Protein AF-A0A9N8HJZ3-F1 (afdb_monomer_lite)

Secondary structure (DSSP, 8-state):
--HHHHHHHHHHHTTS-HHHHHHHHHHHHHHHHHHHHHHHHHTSGGGSHHHHHHHHHHHHSHHHHHHHHHHHHHHHHHHHHHHHTS---HHHHHHHHHHHH---HHHHS-HHHHHHHHHHHHHHHTHHHHHHHHHHHHHHHHHHHS----

Foldseek 3Di:
DDPVVVVVVVVVLVPDDPVVNVVVVVVVLVVVLVVLVVVCVVVVVCVDLNSLLVSLCSVPPPLLVVLLVVLLVVQLVVLVCCVPPVVPDLLVVVVVVCVVVVPVCSVVDDSVVSSSVSSNVVSVVCCVVSSSVSSVVVVVVCCVVPNPPD

Organism: NCBI:txid568900

Sequence (150 aa):
MTKEEEEAEKNRVSKLSDFKKEQELRKLNREILRLNMLRGINTGELYTIRGRYKLLLQEYGVPMMVWYGAVWLTTGSALFVLAEVGGMDTMAVLAYADQYTGFDMVSRVDPTLGKLGIILILNELLEPVRLP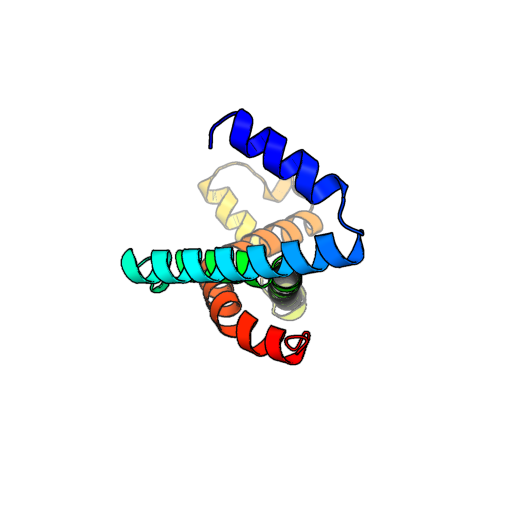FVVLTVKPVMDRLFPPKV

Structure (mmCIF, N/CA/C/O backbone):
data_AF-A0A9N8HJZ3-F1
#
_entry.id   AF-A0A9N8HJZ3-F1
#
loop_
_atom_site.group_PDB
_atom_site.id
_atom_site.type_symbol
_atom_site.label_atom_id
_atom_site.label_alt_id
_atom_site.label_comp_id
_atom_site.label_asym_id
_atom_site.label_entity_id
_atom_site.label_seq_id
_atom_site.pdbx_PDB_ins_code
_atom_site.Cartn_x
_atom_site.Cartn_y
_atom_site.Cartn_z
_atom_site.occupancy
_atom_site.B_iso_or_equiv
_atom_site.auth_seq_id
_atom_site.auth_comp_id
_atom_site.auth_asym_id
_atom_site.auth_atom_id
_atom_site.pdbx_PDB_model_num
ATOM 1 N N . MET A 1 1 ? -12.786 17.239 24.508 1.00 75.19 1 MET A N 1
ATOM 2 C CA . MET A 1 1 ? -12.221 16.40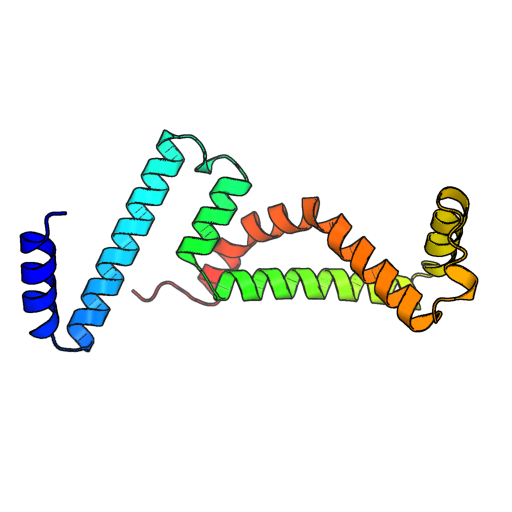1 25.573 1.00 75.19 1 MET A CA 1
ATOM 3 C C . MET A 1 1 ? -11.574 17.322 26.579 1.00 75.19 1 MET A C 1
ATOM 5 O O . MET A 1 1 ? -10.622 18.018 26.230 1.00 75.19 1 MET A O 1
ATOM 9 N N . THR A 1 2 ? -12.164 17.428 27.760 1.00 94.88 2 THR A N 1
ATOM 10 C CA . THR A 1 2 ? -11.595 18.198 28.870 1.00 94.88 2 THR A CA 1
ATOM 11 C C . THR A 1 2 ? -10.519 17.364 29.578 1.00 94.88 2 THR A C 1
ATOM 13 O O . THR A 1 2 ? -10.458 16.146 29.413 1.00 94.88 2 THR A O 1
ATOM 16 N N . LYS A 1 3 ? -9.648 18.006 30.368 1.00 92.94 3 LYS A N 1
ATOM 17 C CA . LYS A 1 3 ? -8.631 17.283 31.158 1.00 92.94 3 LYS A CA 1
ATOM 18 C C . LYS A 1 3 ? -9.265 16.322 32.168 1.00 92.94 3 LYS A C 1
ATOM 20 O O . LYS A 1 3 ? -8.753 15.232 32.384 1.00 92.94 3 LYS A O 1
ATOM 25 N N . GLU A 1 4 ? -10.403 16.714 32.732 1.00 93.94 4 GLU A N 1
ATOM 26 C CA . GLU A 1 4 ? -11.169 15.905 33.682 1.00 93.94 4 GLU A CA 1
ATOM 27 C C . GLU A 1 4 ? -11.730 14.633 33.027 1.00 93.94 4 GLU A C 1
ATOM 29 O O . GLU A 1 4 ? -11.637 13.552 33.604 1.00 93.94 4 GLU A O 1
ATOM 34 N N . GLU A 1 5 ? -12.246 14.735 31.796 1.00 91.94 5 GLU A N 1
ATOM 35 C CA . GLU A 1 5 ? -12.710 13.577 31.016 1.00 91.94 5 GLU A CA 1
ATOM 36 C C . GLU A 1 5 ? -11.565 12.600 30.709 1.00 91.94 5 GLU A C 1
ATOM 38 O O . GLU A 1 5 ? -11.733 11.385 30.820 1.00 91.94 5 GLU A O 1
ATOM 43 N N . GLU A 1 6 ? -10.386 13.121 30.357 1.00 92.88 6 GLU A N 1
ATOM 44 C CA . GLU A 1 6 ? -9.205 12.304 30.072 1.00 92.88 6 GLU A CA 1
ATOM 45 C C . GLU A 1 6 ? -8.712 11.550 31.320 1.00 92.88 6 GLU A C 1
ATOM 47 O O . GLU A 1 6 ? -8.410 10.355 31.253 1.00 92.88 6 GLU A O 1
ATOM 52 N N . GLU A 1 7 ? -8.641 12.221 32.473 1.00 95.06 7 GLU A N 1
ATOM 53 C CA . GLU A 1 7 ? -8.234 11.600 33.740 1.00 95.06 7 GLU A CA 1
ATOM 54 C C . GLU A 1 7 ? -9.252 10.567 34.235 1.00 95.06 7 GLU A C 1
ATOM 56 O O . GLU A 1 7 ? -8.866 9.485 34.693 1.00 95.06 7 GLU A O 1
ATOM 61 N N . ALA A 1 8 ? -10.549 10.853 34.097 1.00 94.44 8 ALA A N 1
ATOM 62 C CA . ALA A 1 8 ? -11.608 9.904 34.422 1.00 94.44 8 ALA A CA 1
ATOM 63 C C . ALA A 1 8 ? -11.494 8.621 33.581 1.00 94.44 8 ALA A C 1
ATOM 65 O O . ALA A 1 8 ? -11.587 7.515 34.125 1.00 94.44 8 ALA A O 1
ATOM 66 N N . GLU A 1 9 ? -11.215 8.751 32.281 1.00 92.25 9 GLU A N 1
ATOM 67 C CA . GLU A 1 9 ? -11.062 7.602 31.388 1.00 92.25 9 GLU A CA 1
ATOM 68 C C . GLU A 1 9 ? -9.788 6.801 31.687 1.00 92.25 9 GLU A C 1
ATOM 70 O O . GLU A 1 9 ? -9.842 5.571 31.786 1.00 92.25 9 GLU A O 1
ATOM 75 N N . LYS A 1 10 ? -8.655 7.468 31.950 1.00 93.81 10 LYS A N 1
ATOM 76 C CA . LYS A 1 10 ? -7.421 6.795 32.402 1.00 93.81 10 LYS A CA 1
ATOM 77 C C . LYS A 1 10 ? -7.660 5.969 33.668 1.00 93.81 10 LYS A C 1
ATOM 79 O O . LYS A 1 10 ? -7.229 4.817 33.746 1.00 93.81 10 LYS A O 1
ATOM 84 N N . ASN A 1 11 ? -8.394 6.530 34.630 1.00 95.19 11 ASN A N 1
ATOM 85 C CA . ASN A 1 11 ? -8.745 5.863 35.885 1.00 95.19 11 ASN A CA 1
ATOM 86 C C . ASN A 1 11 ? -9.742 4.707 35.710 1.00 95.19 11 ASN A C 1
ATOM 88 O O . ASN A 1 11 ? -9.766 3.785 36.527 1.00 95.19 11 ASN A O 1
ATOM 92 N N . ARG A 1 12 ? -10.587 4.739 34.676 1.00 95.50 12 ARG A N 1
ATOM 93 C CA . ARG A 1 12 ? -11.480 3.628 34.323 1.00 95.50 12 ARG A CA 1
ATOM 94 C C . ARG A 1 12 ? -10.695 2.492 33.675 1.00 95.50 12 ARG A C 1
ATOM 96 O O . ARG A 1 12 ? -10.800 1.347 34.113 1.00 95.50 12 ARG A O 1
ATOM 103 N N . VAL A 1 13 ? -9.886 2.815 32.666 1.00 92.50 13 VAL A N 1
ATOM 104 C CA . VAL A 1 13 ? -9.101 1.842 31.894 1.00 92.50 13 VAL A CA 1
ATOM 105 C C . VAL A 1 13 ? -8.065 1.141 32.772 1.00 92.50 13 VAL A C 1
ATOM 107 O O . VAL A 1 13 ? -7.841 -0.059 32.605 1.00 92.50 13 VAL A O 1
ATOM 110 N N . SER A 1 14 ? -7.477 1.834 33.753 1.00 93.69 14 SER A N 1
ATOM 111 C CA . SER A 1 14 ? -6.523 1.229 34.694 1.00 93.69 14 SER A CA 1
ATOM 112 C C . SER A 1 14 ? -7.128 0.101 35.541 1.00 93.69 14 SER A C 1
ATOM 114 O O . SER A 1 14 ? -6.400 -0.795 35.961 1.00 93.69 14 SER A O 1
ATOM 116 N N . LYS A 1 15 ? -8.455 0.093 35.734 1.00 94.44 15 LYS A N 1
ATOM 117 C CA . LYS A 1 15 ? -9.190 -0.939 36.490 1.00 94.44 15 LYS A CA 1
ATOM 11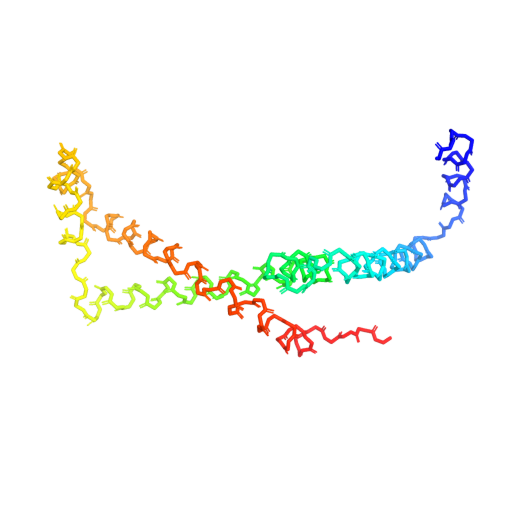8 C C . LYS A 1 15 ? -9.560 -2.166 35.652 1.00 94.44 15 LYS A C 1
ATOM 120 O O . LYS A 1 15 ? -10.080 -3.143 36.191 1.00 94.44 15 LYS A O 1
ATOM 125 N N . LEU A 1 16 ? -9.349 -2.125 34.338 1.00 93.81 16 LEU A N 1
ATOM 126 C CA . LEU A 1 16 ? -9.670 -3.235 33.446 1.00 93.81 16 LEU A CA 1
ATOM 127 C C . LEU A 1 16 ? -8.526 -4.249 33.390 1.00 93.81 16 LEU A C 1
ATOM 129 O O . LEU A 1 16 ? -7.351 -3.885 33.389 1.00 93.81 16 LEU A O 1
ATOM 133 N N . SER A 1 17 ? -8.881 -5.528 33.255 1.00 95.56 17 SER A N 1
ATOM 134 C CA . SER A 1 17 ? -7.918 -6.556 32.862 1.00 95.56 17 SER A CA 1
ATOM 135 C C . SER A 1 17 ? -7.472 -6.347 31.416 1.00 95.56 17 SER A C 1
ATOM 137 O O . SER A 1 17 ? -8.217 -5.795 30.603 1.00 95.56 17 SER A O 1
ATOM 139 N N . ASP A 1 18 ? -6.287 -6.841 31.069 1.00 94.62 18 ASP A N 1
ATOM 140 C CA . ASP A 1 18 ? -5.725 -6.658 29.725 1.00 94.62 18 ASP A CA 1
ATOM 141 C C . ASP A 1 18 ? -6.615 -7.259 28.632 1.00 94.62 18 ASP A C 1
ATOM 143 O O . ASP A 1 18 ? -6.832 -6.634 27.598 1.00 94.62 18 ASP A O 1
ATOM 147 N N . PHE A 1 19 ? -7.257 -8.396 28.914 1.00 92.81 19 PHE A N 1
ATOM 148 C CA . PHE A 1 19 ? -8.259 -8.981 28.022 1.00 92.81 19 PHE A CA 1
ATOM 149 C C . PHE A 1 19 ? -9.448 -8.038 27.759 1.00 92.81 19 PHE A C 1
ATOM 151 O O . PHE A 1 19 ? -9.883 -7.878 26.618 1.00 92.81 19 PHE A O 1
ATOM 158 N N . LYS A 1 20 ? -9.980 -7.383 28.803 1.00 93.50 20 LYS A N 1
ATOM 159 C CA . LYS A 1 20 ? -11.097 -6.434 28.653 1.00 93.50 20 LYS A CA 1
ATOM 160 C C . LYS A 1 20 ? -10.663 -5.173 27.913 1.00 93.50 20 LYS A C 1
ATOM 162 O O . LYS A 1 20 ? -11.412 -4.710 27.056 1.00 93.50 20 LYS A O 1
ATOM 167 N N . LYS A 1 21 ? -9.460 -4.659 28.193 1.00 93.31 21 LYS A N 1
ATOM 168 C CA . LYS A 1 21 ? -8.874 -3.537 27.443 1.00 93.31 21 LYS A CA 1
ATOM 169 C C . LYS A 1 21 ? -8.786 -3.872 25.959 1.00 93.31 21 LYS A C 1
ATOM 171 O O . LYS A 1 21 ? -9.224 -3.085 25.128 1.00 93.31 21 LYS A O 1
ATOM 176 N N . GLU A 1 22 ? -8.291 -5.059 25.618 1.00 91.25 22 GLU A N 1
ATOM 177 C CA . GLU A 1 22 ? -8.189 -5.492 24.225 1.00 91.25 22 GLU A CA 1
ATOM 178 C C . GLU A 1 22 ? -9.568 -5.610 23.557 1.00 91.25 22 GLU A C 1
ATOM 180 O O . GLU A 1 22 ? -9.760 -5.162 22.425 1.00 91.25 22 GLU A O 1
ATOM 185 N N . GLN A 1 23 ? -10.560 -6.158 24.262 1.00 91.50 23 GLN A N 1
ATOM 186 C CA . GLN A 1 23 ? -11.926 -6.248 23.751 1.00 91.50 23 GLN A CA 1
ATOM 187 C C . GLN A 1 23 ? -12.555 -4.863 23.518 1.00 91.50 23 GLN A C 1
ATOM 189 O O . GLN A 1 23 ? -13.219 -4.660 22.498 1.00 91.50 23 GLN A O 1
ATOM 194 N N . GLU A 1 24 ? -12.348 -3.911 24.431 1.00 92.75 24 GLU A N 1
ATOM 195 C CA . GLU A 1 24 ? -12.800 -2.523 24.271 1.00 92.75 24 GLU A CA 1
ATOM 196 C C . GLU A 1 24 ? -12.100 -1.832 23.098 1.00 92.75 24 GLU A C 1
ATOM 198 O O . GLU A 1 24 ? -12.778 -1.254 22.248 1.00 92.75 24 GLU A O 1
ATOM 203 N N . LEU A 1 25 ? -10.777 -1.974 22.974 1.00 90.94 25 LEU A N 1
ATOM 204 C CA . LEU A 1 25 ? -10.015 -1.438 21.842 1.00 90.94 25 LEU A CA 1
ATOM 205 C C . LEU A 1 25 ? -10.534 -1.976 20.505 1.00 90.94 25 LEU A C 1
ATOM 207 O O . LEU A 1 25 ? -10.713 -1.214 19.556 1.00 90.94 25 LEU A O 1
ATOM 211 N N . ARG A 1 26 ? -10.853 -3.274 20.422 1.00 88.00 26 ARG A N 1
ATOM 212 C CA . ARG A 1 26 ? -11.452 -3.866 19.213 1.00 88.00 26 ARG A CA 1
ATOM 213 C C . ARG A 1 26 ? -12.815 -3.253 18.883 1.00 88.00 26 ARG A C 1
ATOM 215 O O . ARG A 1 26 ? -13.103 -3.037 17.707 1.00 88.00 26 ARG A O 1
ATOM 222 N N . LYS A 1 27 ? -13.652 -2.970 19.887 1.00 90.62 27 LYS A N 1
ATOM 223 C CA . LYS A 1 27 ? -14.954 -2.310 19.681 1.00 90.62 27 LYS A CA 1
ATOM 224 C C . LYS A 1 27 ? -14.777 -0.875 19.185 1.00 90.62 27 LYS A C 1
ATOM 226 O O . LYS A 1 27 ? -15.367 -0.527 18.166 1.00 90.62 27 LYS A O 1
ATOM 231 N N . LEU A 1 28 ? -13.916 -0.098 19.842 1.00 93.06 28 LEU A N 1
ATOM 232 C CA . LEU A 1 28 ? -13.609 1.279 19.449 1.00 93.06 28 LEU A CA 1
ATOM 233 C C . LEU A 1 28 ? -13.051 1.343 18.023 1.00 93.06 28 LEU A C 1
ATOM 235 O O . LEU A 1 28 ? -13.520 2.140 17.216 1.00 93.06 28 LEU A O 1
ATOM 239 N N . ASN A 1 29 ? -12.127 0.449 17.664 1.00 88.12 29 ASN A N 1
ATOM 240 C CA . ASN A 1 29 ? -11.571 0.389 16.311 1.00 88.12 29 ASN A CA 1
ATOM 241 C C . ASN A 1 29 ? -12.641 0.081 15.249 1.00 88.12 29 ASN A C 1
ATOM 243 O O . ASN A 1 29 ? -12.647 0.706 14.188 1.00 88.12 29 ASN A O 1
ATOM 247 N N . ARG A 1 30 ? -13.583 -0.834 15.533 1.00 87.25 30 ARG A N 1
ATOM 248 C CA . ARG A 1 30 ? -14.720 -1.115 14.634 1.00 87.25 30 ARG A CA 1
ATOM 249 C C . ARG A 1 30 ? -15.624 0.106 14.463 1.00 87.25 30 ARG A C 1
ATOM 251 O O . ARG A 1 30 ? -16.090 0.375 13.356 1.00 87.25 30 ARG A O 1
ATOM 258 N N . GLU A 1 31 ? -15.868 0.849 15.536 1.00 92.44 31 GLU A N 1
ATOM 259 C CA . GLU A 1 31 ? -16.696 2.053 15.498 1.00 92.44 31 GLU A CA 1
ATOM 260 C C . GLU A 1 31 ? -16.016 3.198 14.738 1.00 92.44 31 GLU A C 1
ATOM 262 O O . GLU A 1 31 ? -16.640 3.809 13.869 1.00 92.44 31 GLU A O 1
ATOM 267 N N . ILE A 1 32 ? -14.716 3.413 14.955 1.00 91.50 32 ILE A N 1
ATOM 268 C CA . ILE A 1 32 ? -13.903 4.367 14.186 1.00 91.50 32 ILE A CA 1
ATOM 269 C C . ILE A 1 32 ? -13.936 4.024 12.693 1.00 91.50 32 ILE A C 1
ATOM 271 O O . ILE A 1 32 ? -14.149 4.911 11.864 1.00 91.50 32 ILE A O 1
ATOM 275 N N . LEU A 1 33 ? -13.770 2.746 12.336 1.00 88.25 33 LEU A N 1
ATOM 276 C CA . LEU A 1 33 ? -13.840 2.298 10.944 1.00 88.25 33 LEU A CA 1
ATOM 277 C C . LEU A 1 33 ? -15.217 2.592 10.331 1.00 88.25 33 LEU A C 1
ATOM 279 O O . LEU A 1 33 ? -15.302 3.148 9.234 1.00 88.25 33 LEU A O 1
ATOM 283 N N . ARG A 1 34 ? -16.299 2.289 11.059 1.00 90.38 34 ARG A N 1
ATOM 284 C CA . ARG A 1 34 ? -17.673 2.594 10.633 1.00 90.38 34 ARG A CA 1
ATOM 285 C C . ARG A 1 34 ? -17.878 4.093 10.412 1.00 90.38 34 ARG A C 1
ATOM 287 O O . ARG A 1 34 ? -18.428 4.482 9.384 1.00 90.38 34 ARG A O 1
ATOM 294 N N . LEU A 1 35 ? -17.429 4.936 11.341 1.00 93.31 35 LEU A N 1
ATOM 295 C CA . LEU A 1 35 ? -17.548 6.392 11.227 1.00 93.31 35 LEU A CA 1
ATOM 296 C C . LEU A 1 35 ? -16.726 6.943 10.054 1.00 93.31 35 LEU A C 1
ATOM 298 O O . LEU A 1 35 ? -17.220 7.790 9.311 1.00 93.31 35 LEU A O 1
ATOM 302 N N . ASN A 1 36 ? -15.512 6.432 9.830 1.00 88.81 36 ASN A N 1
ATOM 303 C CA . ASN A 1 36 ? -14.696 6.803 8.670 1.00 88.81 36 ASN A CA 1
ATOM 304 C C . ASN A 1 36 ? -15.365 6.413 7.347 1.00 88.81 36 ASN A C 1
ATOM 306 O O . ASN A 1 36 ? -15.324 7.194 6.396 1.00 88.81 36 ASN A O 1
ATOM 310 N N . MET A 1 37 ? -16.017 5.250 7.294 1.00 88.88 37 MET A N 1
ATOM 311 C CA . MET A 1 37 ? -16.786 4.812 6.129 1.00 88.88 37 MET A CA 1
ATOM 312 C C . MET A 1 37 ? -17.974 5.739 5.861 1.00 88.88 37 MET A C 1
ATOM 314 O O . MET A 1 37 ? -18.128 6.220 4.742 1.00 88.88 37 MET A O 1
ATOM 318 N N . LEU A 1 38 ? -18.773 6.050 6.889 1.00 92.94 38 LEU A N 1
ATOM 319 C CA . LEU A 1 38 ? -19.903 6.979 6.774 1.00 92.94 38 LEU A CA 1
ATOM 320 C C . LEU A 1 38 ? -19.446 8.372 6.335 1.00 92.94 38 LEU A C 1
ATOM 322 O O . LEU A 1 38 ? -20.053 8.965 5.444 1.00 92.94 38 LEU A O 1
ATOM 326 N N . ARG A 1 39 ? -18.338 8.870 6.900 1.00 92.75 39 ARG A N 1
ATOM 327 C CA . ARG A 1 39 ? -17.720 10.124 6.458 1.00 92.75 39 ARG A CA 1
ATOM 328 C C . ARG A 1 39 ? -17.331 10.046 4.985 1.00 92.75 39 ARG A C 1
ATOM 330 O O . ARG A 1 39 ? -17.661 10.960 4.245 1.00 92.75 39 ARG A O 1
ATOM 337 N N . GLY A 1 40 ? -16.671 8.967 4.564 1.00 90.69 40 GLY A N 1
ATOM 338 C CA . GLY A 1 40 ? -16.242 8.769 3.178 1.00 90.69 40 GLY A CA 1
ATOM 339 C C . GLY A 1 40 ? -17.399 8.658 2.182 1.00 90.69 40 GLY A C 1
ATOM 340 O O . GLY A 1 40 ? -17.257 9.095 1.044 1.00 90.69 40 GLY A O 1
ATOM 341 N N . ILE A 1 41 ? -18.544 8.109 2.600 1.00 92.12 41 ILE A N 1
ATOM 342 C CA . ILE A 1 41 ? -19.785 8.121 1.811 1.00 92.12 41 ILE A CA 1
ATOM 343 C C . ILE A 1 41 ? -20.303 9.556 1.687 1.00 92.12 41 ILE A C 1
ATOM 345 O O . ILE A 1 41 ? -20.586 10.005 0.580 1.00 92.12 41 ILE A O 1
ATOM 349 N N . ASN A 1 42 ? -20.385 10.279 2.808 1.00 94.19 42 ASN A N 1
ATOM 350 C CA . ASN A 1 42 ? -20.942 11.630 2.854 1.00 94.19 42 ASN A CA 1
ATOM 351 C C . ASN A 1 42 ? -20.091 12.655 2.081 1.00 94.19 42 ASN A C 1
ATOM 353 O O . ASN A 1 42 ? -20.624 13.553 1.441 1.00 94.19 42 ASN A O 1
ATOM 357 N N . THR A 1 43 ? -18.764 12.513 2.100 1.00 93.44 43 THR A N 1
ATOM 358 C CA . THR A 1 43 ? -17.844 13.375 1.336 1.00 93.44 43 THR A CA 1
ATOM 359 C C . THR A 1 43 ? -17.627 12.905 -0.103 1.00 93.44 43 THR A C 1
ATOM 361 O O . THR A 1 43 ? -16.961 13.590 -0.875 1.00 93.44 43 THR A O 1
ATOM 364 N N . GLY A 1 44 ? -18.118 11.716 -0.461 1.00 90.81 44 GLY A N 1
ATOM 365 C CA . GLY A 1 44 ? -17.843 11.061 -1.737 1.00 90.81 44 GLY A CA 1
ATOM 366 C C . GLY A 1 44 ? -16.417 10.505 -1.889 1.00 90.81 44 GLY A C 1
ATOM 367 O O . GLY A 1 44 ? -16.115 9.885 -2.910 1.00 90.81 44 GLY A O 1
ATOM 368 N N . GLU A 1 45 ? -15.545 10.657 -0.882 1.00 89.94 45 GLU A N 1
ATOM 369 C CA . GLU A 1 45 ? -14.160 10.152 -0.884 1.00 89.94 45 GLU A CA 1
ATOM 370 C C . GLU A 1 45 ? -14.127 8.642 -1.189 1.00 89.94 45 GLU A C 1
ATOM 372 O O . GLU A 1 45 ? -13.267 8.183 -1.943 1.00 89.94 45 GLU A O 1
ATOM 377 N N . LEU A 1 46 ? -15.116 7.880 -0.702 1.00 88.06 46 LEU A N 1
ATOM 378 C CA . LEU A 1 46 ? -15.219 6.427 -0.894 1.00 88.06 46 LEU A CA 1
ATOM 379 C C . LEU A 1 46 ? -15.423 5.996 -2.360 1.00 88.06 46 LEU A C 1
ATOM 381 O O . LEU A 1 46 ? -15.167 4.842 -2.719 1.00 88.06 46 LEU A O 1
ATOM 385 N N . TYR A 1 47 ? -15.871 6.898 -3.229 1.00 87.31 47 TYR A N 1
ATOM 386 C CA . TYR A 1 47 ? -16.034 6.604 -4.655 1.00 87.31 47 TYR A CA 1
ATOM 387 C C . TYR A 1 47 ? -14.749 6.840 -5.455 1.00 87.31 47 TYR A C 1
ATOM 389 O O . TYR A 1 47 ? -14.671 6.454 -6.618 1.00 87.31 47 TYR A O 1
ATOM 397 N N . THR A 1 48 ? -13.713 7.399 -4.826 1.00 90.00 48 THR A N 1
ATOM 398 C CA . THR A 1 48 ? -12.388 7.569 -5.431 1.00 90.00 48 THR A CA 1
ATOM 399 C C . THR A 1 48 ? -11.477 6.386 -5.103 1.00 90.00 48 THR A C 1
ATOM 401 O O . THR A 1 48 ? -11.576 5.778 -4.036 1.00 90.00 48 THR A O 1
ATOM 404 N N . ILE A 1 49 ? -10.522 6.087 -5.987 1.00 85.88 49 ILE A N 1
ATOM 405 C CA . ILE A 1 49 ? -9.508 5.045 -5.743 1.00 85.88 49 ILE A CA 1
ATOM 406 C C . ILE A 1 49 ? -8.700 5.370 -4.482 1.00 85.88 49 ILE A C 1
ATOM 408 O O . ILE A 1 49 ? -8.466 4.495 -3.651 1.00 85.88 49 ILE A O 1
ATOM 412 N N . ARG A 1 50 ? -8.344 6.647 -4.295 1.00 86.94 50 ARG A N 1
ATOM 413 C CA . ARG A 1 50 ? -7.592 7.128 -3.131 1.00 86.94 50 ARG A CA 1
ATOM 414 C C . ARG A 1 50 ? -8.347 6.907 -1.820 1.00 86.94 50 ARG A C 1
ATOM 416 O O . ARG A 1 50 ? -7.757 6.444 -0.847 1.00 86.94 50 ARG A O 1
ATOM 423 N N . GLY A 1 51 ? -9.643 7.211 -1.791 1.00 88.00 51 GLY A N 1
ATOM 424 C CA . GLY A 1 51 ? -10.468 6.998 -0.605 1.00 88.00 51 GLY A CA 1
ATOM 425 C C . GLY A 1 51 ? -10.688 5.526 -0.290 1.00 88.00 51 GLY A C 1
ATOM 426 O O . GLY A 1 51 ? -10.576 5.131 0.870 1.00 88.00 51 GLY A O 1
ATOM 427 N N . ARG A 1 52 ? -10.912 4.694 -1.316 1.00 87.50 52 ARG A N 1
ATOM 428 C CA . ARG A 1 52 ? -10.994 3.234 -1.145 1.00 87.50 52 ARG A CA 1
ATOM 429 C C . ARG A 1 52 ? -9.694 2.658 -0.607 1.00 87.50 52 ARG A C 1
ATOM 431 O O . ARG A 1 52 ? -9.731 1.926 0.371 1.00 87.50 52 ARG A O 1
ATOM 438 N N . TYR A 1 53 ? -8.557 3.034 -1.191 1.00 88.50 53 TYR A N 1
ATOM 439 C CA . TYR A 1 53 ? -7.235 2.622 -0.718 1.00 88.50 53 TYR A CA 1
ATOM 440 C C . TYR A 1 53 ? -7.029 2.968 0.761 1.00 88.50 53 TYR A C 1
ATOM 442 O O . TYR A 1 53 ? -6.659 2.110 1.555 1.00 88.50 53 TYR A O 1
ATOM 450 N N . LYS A 1 54 ? -7.332 4.212 1.149 1.00 88.94 54 LYS A N 1
ATOM 451 C CA . LYS A 1 54 ? -7.214 4.675 2.537 1.00 88.94 54 LYS A CA 1
ATOM 452 C C . LYS A 1 54 ? -8.100 3.876 3.493 1.00 88.94 54 LYS A C 1
ATOM 454 O O . LYS A 1 54 ? -7.650 3.544 4.585 1.00 88.94 54 LYS A O 1
ATOM 459 N N . LEU A 1 55 ? -9.333 3.566 3.096 1.00 86.94 55 LEU A N 1
ATOM 460 C CA . LEU A 1 55 ? -10.243 2.764 3.912 1.00 86.94 55 LEU A CA 1
ATOM 461 C C . LEU A 1 55 ? -9.743 1.321 4.060 1.00 86.94 55 LEU A C 1
ATOM 463 O O . LEU A 1 55 ? -9.695 0.809 5.172 1.00 86.94 55 LEU A O 1
ATOM 467 N N . LEU A 1 56 ? -9.292 0.704 2.968 1.00 87.19 56 LEU A N 1
ATOM 468 C CA . LEU A 1 56 ? -8.732 -0.649 2.977 1.00 87.19 56 LEU A CA 1
ATOM 469 C C . LEU A 1 56 ? -7.463 -0.734 3.833 1.00 87.19 56 LEU A C 1
ATOM 471 O O . LEU A 1 56 ? -7.269 -1.715 4.546 1.00 87.19 56 LEU A O 1
ATOM 475 N N . LEU A 1 57 ? -6.636 0.314 3.829 1.00 87.06 57 LEU A N 1
ATOM 476 C CA . LEU A 1 57 ? -5.450 0.391 4.679 1.00 87.06 57 LEU A CA 1
ATOM 477 C C . LEU A 1 57 ? -5.819 0.491 6.163 1.00 87.06 57 LEU A C 1
ATOM 479 O O . LEU A 1 57 ? -5.145 -0.105 6.997 1.00 87.06 57 LEU A O 1
ATOM 483 N N . GLN A 1 58 ? -6.894 1.208 6.500 1.00 85.38 58 GLN A N 1
ATOM 484 C CA . GLN A 1 58 ? -7.409 1.271 7.873 1.00 85.38 58 GLN A CA 1
ATOM 485 C C . GLN A 1 58 ? -8.056 -0.044 8.321 1.00 85.38 58 GLN A C 1
ATOM 487 O O . GLN A 1 58 ? -7.958 -0.400 9.491 1.00 85.38 58 GLN A O 1
ATOM 492 N N . GLU A 1 59 ? -8.724 -0.744 7.406 1.00 83.88 59 GLU A N 1
ATOM 493 C CA . GLU A 1 59 ? -9.437 -1.991 7.686 1.00 83.88 59 GLU A CA 1
ATOM 494 C C . GLU A 1 59 ? -8.483 -3.183 7.829 1.00 83.88 59 GLU A C 1
ATOM 496 O O . GLU A 1 59 ? -8.567 -3.930 8.802 1.00 83.88 59 GLU A O 1
ATOM 501 N N . TYR A 1 60 ? -7.552 -3.340 6.885 1.00 83.38 60 TYR A N 1
ATOM 502 C CA . TYR A 1 60 ? -6.672 -4.506 6.813 1.00 83.38 60 TYR A CA 1
ATOM 503 C C . TYR A 1 60 ? -5.252 -4.238 7.315 1.00 83.38 60 TYR A C 1
ATOM 505 O O . TYR A 1 60 ? -4.591 -5.182 7.734 1.00 83.38 60 TYR A O 1
ATOM 513 N N . GLY A 1 61 ? -4.752 -2.999 7.292 1.00 86.62 61 GLY A N 1
ATOM 514 C CA . GLY A 1 61 ? -3.420 -2.654 7.803 1.00 86.62 61 GLY A CA 1
ATOM 515 C C . GLY A 1 61 ? -2.283 -3.471 7.175 1.00 86.62 61 GLY A C 1
ATOM 516 O O . GLY A 1 61 ? -2.060 -3.431 5.966 1.00 86.62 61 GLY A O 1
ATOM 517 N N . VAL A 1 62 ? -1.548 -4.215 8.009 1.00 88.12 62 VAL A N 1
ATOM 518 C CA . VAL A 1 62 ? -0.371 -5.009 7.603 1.00 88.12 62 VAL A CA 1
ATOM 519 C C . VAL A 1 62 ? -0.696 -6.051 6.518 1.00 88.12 62 VAL A C 1
ATOM 521 O O . VAL A 1 62 ? 0.015 -6.069 5.515 1.00 88.12 62 VAL A O 1
ATOM 524 N N . PRO A 1 63 ? -1.752 -6.880 6.637 1.00 87.75 63 PRO A N 1
ATOM 525 C CA . PRO A 1 63 ? -2.183 -7.778 5.566 1.00 87.75 63 PRO A CA 1
ATOM 526 C C . PRO A 1 63 ? -2.288 -7.130 4.178 1.00 87.75 63 PRO A C 1
ATOM 528 O O . PRO A 1 63 ? -1.802 -7.690 3.195 1.00 87.75 63 PRO A O 1
ATOM 531 N N . MET A 1 64 ? -2.848 -5.921 4.082 1.00 88.25 64 MET A N 1
ATOM 532 C CA . MET A 1 64 ? -2.908 -5.195 2.812 1.00 88.25 64 MET A CA 1
ATOM 533 C C . MET A 1 64 ? -1.512 -4.856 2.281 1.00 88.25 64 MET A C 1
ATOM 535 O O . MET A 1 64 ? -1.271 -5.014 1.086 1.00 88.25 64 MET A O 1
ATOM 539 N N . MET A 1 65 ? -0.594 -4.417 3.145 1.00 89.38 65 MET A N 1
ATOM 540 C CA . MET A 1 65 ? 0.787 -4.112 2.753 1.00 89.38 65 MET A CA 1
ATOM 541 C C . MET A 1 65 ? 1.523 -5.352 2.244 1.00 89.38 65 MET A C 1
ATOM 543 O O . MET A 1 65 ? 2.269 -5.263 1.273 1.00 89.38 65 MET A O 1
ATOM 547 N N . VAL A 1 66 ? 1.269 -6.516 2.849 1.00 91.31 66 VAL A N 1
ATOM 548 C CA . VAL A 1 66 ? 1.814 -7.798 2.379 1.00 91.31 66 VAL A CA 1
ATOM 549 C C . VAL A 1 66 ? 1.288 -8.128 0.982 1.00 91.31 66 VAL A C 1
ATOM 551 O O . VAL A 1 66 ? 2.074 -8.485 0.108 1.00 91.31 66 VAL A O 1
ATOM 554 N N . TRP A 1 67 ? -0.015 -7.962 0.734 1.00 92.50 67 TRP A N 1
ATOM 555 C CA . TRP A 1 67 ? -0.586 -8.189 -0.598 1.00 92.50 67 TRP A CA 1
ATOM 556 C C . TRP A 1 67 ? -0.067 -7.198 -1.637 1.00 92.50 67 TRP A C 1
ATOM 558 O O . TRP A 1 67 ? 0.331 -7.605 -2.726 1.00 92.50 67 TRP A O 1
ATOM 568 N N . TYR A 1 68 ? 0.000 -5.912 -1.291 1.00 92.50 68 TYR A N 1
ATOM 569 C CA . TYR A 1 68 ? 0.592 -4.896 -2.158 1.00 92.50 68 TYR A CA 1
ATOM 570 C C . TYR A 1 68 ? 2.044 -5.246 -2.508 1.00 92.50 68 TYR A C 1
ATOM 572 O O . TYR A 1 68 ? 2.410 -5.241 -3.681 1.00 92.50 68 TYR A O 1
ATOM 580 N N . GLY A 1 69 ? 2.848 -5.623 -1.507 1.00 93.75 69 GLY A N 1
ATOM 581 C CA . GLY A 1 69 ? 4.230 -6.061 -1.692 1.00 93.75 69 GLY A CA 1
ATOM 582 C C . GLY A 1 69 ? 4.344 -7.309 -2.568 1.00 93.75 69 GLY A C 1
ATOM 583 O O . GLY A 1 69 ? 5.202 -7.360 -3.442 1.00 93.75 69 GLY A O 1
ATOM 584 N N . ALA A 1 70 ? 3.446 -8.284 -2.409 1.00 94.44 70 ALA A N 1
ATOM 585 C CA . ALA A 1 70 ? 3.413 -9.477 -3.251 1.00 94.44 70 ALA A CA 1
ATOM 586 C C . ALA A 1 70 ? 3.123 -9.137 -4.721 1.00 94.44 70 ALA A C 1
ATOM 588 O O . ALA A 1 70 ? 3.807 -9.638 -5.615 1.00 94.44 70 ALA A O 1
ATOM 589 N N . VAL A 1 71 ? 2.154 -8.252 -4.983 1.00 95.25 71 VAL A N 1
ATOM 590 C CA . VAL A 1 71 ? 1.854 -7.787 -6.346 1.00 95.25 71 VAL A CA 1
ATOM 591 C C . VAL A 1 71 ? 3.033 -6.994 -6.917 1.00 95.25 71 VAL A C 1
ATOM 593 O O . VAL A 1 71 ? 3.427 -7.250 -8.050 1.00 95.25 71 VAL A O 1
ATOM 596 N N . TRP A 1 72 ? 3.634 -6.091 -6.133 1.00 95.81 72 TRP A N 1
ATOM 597 C CA . TRP A 1 72 ? 4.810 -5.305 -6.529 1.00 95.81 72 TRP A CA 1
ATOM 598 C C . TRP A 1 72 ? 6.013 -6.187 -6.886 1.00 95.81 72 TRP A C 1
ATOM 600 O O . TRP A 1 72 ? 6.669 -5.960 -7.904 1.00 95.81 72 TRP A O 1
ATOM 610 N N . LEU A 1 73 ? 6.282 -7.217 -6.075 1.00 96.00 73 LEU A N 1
ATOM 611 C CA . LEU A 1 73 ? 7.348 -8.186 -6.332 1.00 96.00 73 LEU A CA 1
ATOM 612 C C . LEU A 1 73 ? 7.042 -9.012 -7.577 1.00 96.00 73 LEU A C 1
ATOM 614 O O . LEU A 1 73 ? 7.921 -9.204 -8.406 1.00 96.00 73 LEU A O 1
ATOM 618 N N . THR A 1 74 ? 5.792 -9.445 -7.749 1.00 95.19 74 THR A N 1
ATOM 619 C CA . THR A 1 74 ? 5.379 -10.223 -8.924 1.00 95.19 74 THR A CA 1
ATOM 620 C C . THR A 1 74 ? 5.557 -9.420 -10.213 1.00 95.19 74 THR A C 1
ATOM 622 O O . THR A 1 74 ? 6.099 -9.946 -11.184 1.00 95.19 74 THR A O 1
ATOM 625 N N . THR A 1 75 ? 5.158 -8.142 -10.234 1.00 94.06 75 THR A N 1
ATOM 626 C CA . THR A 1 75 ? 5.352 -7.283 -11.413 1.00 94.06 75 THR A CA 1
ATOM 627 C C . THR A 1 75 ? 6.833 -7.010 -11.676 1.00 94.06 75 THR A C 1
ATOM 629 O O . THR A 1 75 ? 7.266 -7.098 -12.824 1.00 94.06 75 THR A O 1
ATOM 632 N N . GLY A 1 76 ? 7.632 -6.779 -10.630 1.00 93.44 76 GLY A N 1
ATOM 633 C CA . GLY A 1 76 ? 9.080 -6.599 -10.755 1.00 93.44 76 GLY A CA 1
ATOM 634 C C . GLY A 1 76 ? 9.789 -7.849 -11.284 1.00 93.44 76 GLY A C 1
ATOM 635 O O . GLY A 1 76 ? 10.589 -7.763 -12.214 1.00 93.44 76 GLY A O 1
ATOM 636 N N . SER A 1 77 ? 9.452 -9.029 -10.759 1.00 93.50 77 SER A N 1
ATOM 637 C CA . SER A 1 77 ? 9.988 -10.307 -11.239 1.00 93.50 77 SER A CA 1
ATOM 638 C C . SER A 1 77 ? 9.569 -10.603 -12.679 1.00 93.50 77 SER A C 1
ATOM 640 O O . SER A 1 77 ? 10.389 -11.083 -13.457 1.00 93.50 77 SER A O 1
ATOM 642 N N . ALA A 1 78 ? 8.331 -10.285 -13.067 1.00 92.69 78 ALA A N 1
ATOM 643 C CA . ALA A 1 78 ? 7.879 -10.443 -14.448 1.00 92.69 78 ALA A CA 1
ATOM 644 C C . ALA A 1 78 ? 8.679 -9.556 -15.417 1.00 92.69 78 ALA A C 1
ATOM 646 O O . ALA A 1 78 ? 9.096 -10.028 -16.475 1.00 92.69 78 ALA A O 1
ATOM 647 N N . LEU A 1 79 ? 8.952 -8.302 -15.039 1.00 91.38 79 LEU A N 1
ATOM 648 C CA . LEU A 1 79 ? 9.804 -7.398 -15.818 1.00 91.38 79 LEU A CA 1
ATOM 649 C C . LEU A 1 79 ? 11.249 -7.897 -15.900 1.00 91.38 79 LEU A C 1
ATOM 651 O O . LEU A 1 79 ? 11.854 -7.830 -16.967 1.00 91.38 79 LEU A O 1
ATOM 655 N N . PHE A 1 80 ? 11.785 -8.450 -14.811 1.00 90.31 80 PHE A N 1
ATOM 656 C CA . PHE A 1 80 ? 13.112 -9.060 -14.816 1.00 90.31 80 PHE A CA 1
ATOM 657 C C . PHE A 1 80 ? 13.193 -10.246 -15.784 1.00 90.31 80 PHE A C 1
ATOM 659 O O . PHE A 1 80 ? 14.093 -10.302 -16.616 1.00 90.31 80 PHE A O 1
ATOM 666 N N . VAL A 1 81 ? 12.212 -11.153 -15.752 1.00 90.75 81 VAL A N 1
ATOM 667 C CA . VAL A 1 81 ? 12.142 -12.277 -16.701 1.00 90.75 81 VAL A CA 1
ATOM 668 C C . VAL A 1 81 ? 12.018 -11.777 -18.142 1.00 90.75 81 VAL A C 1
ATOM 670 O O . VAL A 1 81 ? 12.671 -12.315 -19.033 1.00 90.75 81 VAL A O 1
ATOM 673 N N . LEU A 1 82 ? 11.236 -10.724 -18.385 1.00 88.56 82 LEU A N 1
ATOM 674 C CA . LEU A 1 82 ? 11.112 -10.116 -19.711 1.00 88.56 82 LEU A CA 1
ATOM 675 C C . LEU A 1 82 ? 12.435 -9.482 -20.188 1.00 88.56 82 LEU A C 1
ATOM 677 O O . LEU A 1 82 ? 12.745 -9.533 -21.376 1.00 88.56 82 LEU A O 1
ATOM 681 N N . ALA A 1 83 ? 13.238 -8.942 -19.273 1.00 86.94 83 ALA A N 1
ATOM 682 C CA . ALA A 1 83 ? 14.558 -8.384 -19.560 1.00 86.94 83 ALA A CA 1
ATOM 683 C C . ALA A 1 83 ? 15.662 -9.438 -19.737 1.00 86.94 83 ALA A C 1
ATOM 685 O O . ALA A 1 83 ? 16.648 -9.177 -20.422 1.00 86.94 83 ALA A O 1
ATOM 686 N N . GLU A 1 84 ? 15.544 -10.617 -19.127 1.00 85.69 84 GLU A N 1
ATOM 687 C CA . GLU A 1 84 ? 16.507 -11.713 -19.321 1.00 85.69 84 GLU A CA 1
ATOM 688 C C . GLU A 1 84 ? 16.160 -12.603 -20.517 1.00 85.69 84 GLU A C 1
ATOM 690 O O . GLU A 1 84 ? 17.026 -12.954 -21.313 1.00 85.69 84 GLU A O 1
ATOM 695 N N . VAL A 1 85 ? 14.888 -12.974 -20.652 1.00 86.12 85 VAL A N 1
ATOM 696 C CA . VAL A 1 85 ? 14.432 -14.001 -21.603 1.00 86.12 85 VAL A CA 1
ATOM 697 C C . VAL A 1 85 ? 13.622 -13.393 -22.745 1.00 86.12 85 VAL A C 1
ATOM 699 O O . VAL A 1 85 ? 13.645 -13.895 -23.865 1.00 86.12 85 VAL A O 1
ATOM 702 N N . GLY A 1 86 ? 12.906 -12.302 -22.479 1.00 77.38 86 GLY A N 1
ATOM 703 C CA . GLY A 1 86 ? 12.029 -11.650 -23.453 1.00 77.38 86 GLY A CA 1
ATOM 704 C C . GLY A 1 86 ? 12.726 -10.692 -24.419 1.00 77.38 86 GLY A C 1
ATOM 705 O O . GLY A 1 86 ? 12.054 -10.117 -25.270 1.00 77.38 86 GLY A O 1
ATOM 706 N N . GLY A 1 87 ? 14.045 -10.505 -24.296 1.00 78.12 87 GLY A N 1
ATOM 707 C CA . GLY A 1 87 ? 14.831 -9.659 -25.197 1.00 78.12 87 GLY A CA 1
ATOM 708 C C . GLY A 1 87 ? 14.639 -8.151 -25.003 1.00 78.12 87 GLY A C 1
ATOM 709 O O . GLY A 1 87 ? 14.978 -7.383 -25.900 1.00 78.12 87 GLY A O 1
ATOM 710 N N . MET A 1 88 ? 14.097 -7.702 -23.863 1.00 80.81 88 MET A N 1
ATOM 711 C CA . MET A 1 88 ? 14.049 -6.271 -23.546 1.00 80.81 88 MET A CA 1
ATOM 712 C C . MET A 1 88 ? 15.465 -5.752 -23.263 1.00 80.81 88 MET A C 1
ATOM 714 O O . MET A 1 88 ? 16.059 -6.066 -22.232 1.00 80.81 88 MET A O 1
ATOM 718 N N . ASP A 1 89 ? 15.984 -4.920 -24.167 1.00 82.44 89 ASP A N 1
ATOM 719 C CA . ASP A 1 89 ? 17.276 -4.259 -23.997 1.00 82.44 89 ASP A CA 1
ATOM 720 C C . ASP A 1 89 ? 17.148 -3.044 -23.065 1.00 82.44 89 ASP A C 1
ATOM 722 O O . ASP A 1 89 ? 16.846 -1.919 -23.470 1.00 82.44 89 ASP A O 1
ATOM 726 N N . THR A 1 90 ? 17.370 -3.282 -21.775 1.00 78.44 90 THR A N 1
ATOM 727 C CA . THR A 1 90 ? 17.344 -2.241 -20.739 1.00 78.44 90 THR A CA 1
ATOM 728 C C . THR A 1 90 ? 18.468 -1.217 -20.898 1.00 78.44 90 THR A C 1
ATOM 730 O O . THR A 1 90 ? 18.314 -0.078 -20.460 1.00 78.44 90 THR A O 1
ATOM 733 N N . MET A 1 91 ? 19.586 -1.589 -21.531 1.00 77.81 91 MET A N 1
ATOM 734 C CA . MET A 1 91 ? 20.705 -0.672 -21.759 1.00 77.81 91 MET A CA 1
ATOM 735 C C . MET A 1 91 ? 20.418 0.273 -22.925 1.00 77.81 91 MET A C 1
ATOM 737 O O . MET A 1 91 ? 20.803 1.438 -22.858 1.00 77.81 91 MET A O 1
ATOM 741 N N . ALA A 1 92 ? 19.659 -0.166 -23.933 1.00 80.31 92 ALA A N 1
ATOM 742 C CA . ALA A 1 92 ? 19.138 0.725 -24.970 1.00 80.31 92 ALA A CA 1
ATOM 743 C C . ALA A 1 92 ? 18.191 1.796 -24.397 1.00 80.31 92 ALA A C 1
ATOM 745 O O . ALA A 1 92 ? 18.231 2.948 -24.828 1.00 80.31 92 ALA A O 1
ATOM 746 N N . VAL A 1 93 ? 17.382 1.453 -23.386 1.00 78.62 93 VAL A N 1
ATOM 747 C CA . VAL A 1 93 ? 16.528 2.428 -22.678 1.00 78.62 93 VAL A CA 1
ATOM 748 C C . VAL A 1 93 ? 17.374 3.463 -21.931 1.00 78.62 93 VAL A C 1
ATOM 750 O O . VAL A 1 93 ? 17.078 4.658 -21.990 1.00 78.62 93 VAL A O 1
ATOM 753 N N . LEU A 1 94 ? 18.452 3.027 -21.273 1.00 78.44 94 LEU A N 1
ATOM 754 C CA . LEU A 1 94 ? 19.395 3.926 -20.603 1.00 78.44 94 LEU A CA 1
ATOM 755 C C . LEU A 1 94 ? 20.130 4.830 -21.610 1.00 78.44 94 LEU A C 1
ATOM 757 O O . LEU A 1 94 ? 20.244 6.031 -21.384 1.00 78.44 94 LEU A O 1
ATOM 761 N N . ALA A 1 95 ? 20.556 4.276 -22.748 1.00 79.94 95 ALA A N 1
ATOM 762 C CA . ALA A 1 95 ? 21.207 5.023 -23.823 1.00 79.94 95 ALA A CA 1
ATOM 763 C C . ALA A 1 95 ? 20.282 6.070 -24.451 1.00 79.94 95 ALA A C 1
ATOM 765 O O . ALA A 1 95 ? 20.716 7.184 -24.738 1.00 79.94 95 ALA A O 1
ATOM 766 N N . TYR A 1 96 ? 18.999 5.742 -24.621 1.00 81.06 96 TYR A N 1
ATOM 767 C CA . TYR A 1 96 ? 17.999 6.714 -25.048 1.00 81.06 96 TYR A CA 1
ATOM 768 C C . TYR A 1 96 ? 17.863 7.844 -24.023 1.00 81.06 96 TYR A C 1
ATOM 770 O O . TYR A 1 96 ? 17.889 9.006 -24.405 1.00 81.06 96 TYR A O 1
ATOM 778 N N . ALA A 1 97 ? 17.788 7.540 -22.723 1.00 77.56 97 ALA A N 1
ATOM 779 C CA . ALA A 1 97 ? 17.721 8.572 -21.686 1.00 77.56 97 ALA A CA 1
ATOM 780 C C . ALA A 1 97 ? 18.959 9.493 -21.692 1.00 77.56 97 ALA A C 1
ATOM 782 O O . ALA A 1 97 ? 18.816 10.716 -21.637 1.00 77.56 97 ALA A O 1
ATOM 783 N N . ASP A 1 98 ? 20.154 8.922 -21.851 1.00 79.50 98 ASP A N 1
ATOM 784 C CA . ASP A 1 98 ? 21.414 9.666 -21.933 1.00 79.50 98 ASP A CA 1
ATOM 785 C C . ASP A 1 98 ? 21.474 10.656 -23.098 1.00 79.50 98 ASP A C 1
ATOM 787 O O . ASP A 1 98 ? 22.050 11.735 -22.949 1.00 79.50 98 ASP A O 1
ATOM 791 N N . GLN A 1 99 ? 20.853 10.332 -24.236 1.00 81.00 99 GLN A N 1
ATOM 792 C CA . GLN A 1 99 ? 20.779 11.240 -25.387 1.00 81.00 99 GLN A CA 1
ATOM 793 C C . GLN A 1 99 ? 20.001 12.525 -25.074 1.00 81.00 99 GLN A C 1
ATOM 795 O O . GLN A 1 99 ? 20.286 13.567 -25.661 1.00 81.00 99 GLN A O 1
ATOM 800 N N . TYR A 1 100 ? 19.045 12.471 -24.142 1.00 78.62 100 TYR A N 1
ATOM 801 C CA . TYR A 1 100 ? 18.246 13.633 -23.745 1.00 78.62 100 TYR A CA 1
ATOM 802 C C . TYR A 1 100 ? 18.827 14.385 -22.550 1.00 78.62 100 TYR A C 1
ATOM 804 O O . TYR A 1 100 ? 18.605 15.589 -22.429 1.00 78.62 100 TYR A O 1
ATOM 812 N N . THR A 1 101 ? 19.552 13.704 -21.661 1.00 78.25 101 THR A N 1
ATOM 813 C CA . THR A 1 101 ? 20.061 14.317 -20.427 1.00 78.25 101 THR A CA 1
ATOM 814 C C . THR A 1 101 ? 21.538 14.703 -20.489 1.00 78.25 101 THR A C 1
ATOM 816 O O . THR A 1 101 ? 21.970 15.542 -19.703 1.00 78.25 101 THR A O 1
ATOM 819 N N . GLY A 1 102 ? 22.317 14.111 -21.402 1.00 74.88 102 GLY A N 1
ATOM 820 C CA . GLY A 1 102 ? 23.749 14.386 -21.570 1.00 74.88 102 GLY A CA 1
ATOM 821 C C . GLY A 1 102 ? 24.626 13.911 -20.405 1.00 74.88 102 GLY A C 1
ATOM 822 O O . GLY A 1 102 ? 25.729 14.423 -20.228 1.00 74.88 102 GLY A O 1
ATOM 823 N N . PHE A 1 103 ? 24.141 12.969 -19.588 1.00 76.31 103 PHE A N 1
ATOM 824 C CA . PHE A 1 103 ? 24.808 12.554 -18.345 1.00 76.31 103 PHE A CA 1
ATOM 825 C C . PHE A 1 103 ? 25.827 11.420 -18.509 1.00 76.31 103 PHE A C 1
ATOM 827 O O . PHE A 1 103 ? 26.551 11.148 -17.551 1.00 76.31 103 PHE A O 1
ATOM 834 N N . ASP A 1 104 ? 25.925 10.806 -19.694 1.00 78.31 104 ASP A N 1
ATOM 835 C CA . ASP A 1 104 ? 26.875 9.719 -19.981 1.00 78.31 104 ASP A CA 1
ATOM 836 C C . ASP A 1 104 ? 26.806 8.596 -18.920 1.00 78.31 104 ASP A C 1
ATOM 838 O O . ASP A 1 104 ? 27.808 8.128 -18.375 1.00 78.31 104 ASP A O 1
ATOM 842 N N . MET A 1 105 ? 25.582 8.206 -18.557 1.00 73.75 105 MET A N 1
ATOM 843 C CA . MET A 1 105 ? 25.285 7.147 -17.597 1.00 73.75 105 MET A CA 1
ATOM 844 C C . MET A 1 105 ? 25.675 5.764 -18.130 1.00 73.75 105 MET A C 1
ATOM 846 O O . MET A 1 105 ? 26.133 4.927 -17.355 1.00 73.75 105 MET A O 1
ATOM 850 N N . VAL A 1 106 ? 25.562 5.518 -19.437 1.00 76.12 106 VAL A N 1
ATOM 851 C CA . VAL A 1 106 ? 25.883 4.227 -20.069 1.00 76.12 106 VAL A CA 1
ATOM 852 C C . VAL A 1 106 ? 27.347 3.831 -19.869 1.00 76.12 106 VAL A C 1
ATOM 854 O O . VAL A 1 106 ? 27.629 2.649 -19.690 1.00 76.12 106 VAL A O 1
ATOM 857 N N . SER A 1 107 ? 28.283 4.786 -19.865 1.00 77.75 107 SER A N 1
ATOM 858 C CA . SER A 1 107 ? 29.713 4.493 -19.681 1.00 77.75 107 SER A CA 1
ATOM 859 C C . SER A 1 107 ? 30.133 4.374 -18.208 1.00 77.75 107 SER A C 1
ATOM 861 O O . SER A 1 107 ? 31.206 3.847 -17.909 1.00 77.75 107 SER A O 1
ATOM 863 N N . ARG A 1 108 ? 29.294 4.858 -17.280 1.00 81.44 108 ARG A N 1
ATOM 864 C CA . ARG A 1 108 ? 29.607 4.985 -15.844 1.00 81.44 108 ARG A CA 1
ATOM 865 C C . ARG A 1 108 ? 28.862 3.998 -14.955 1.00 81.44 108 ARG A C 1
ATOM 867 O O . ARG A 1 108 ? 29.267 3.793 -13.811 1.00 81.44 108 ARG A O 1
ATOM 874 N N . VAL A 1 109 ? 27.765 3.430 -15.442 1.00 81.12 109 VAL A N 1
ATOM 875 C CA . VAL A 1 109 ? 26.916 2.509 -14.686 1.00 81.12 109 VAL A CA 1
ATOM 876 C C . VAL A 1 109 ? 27.290 1.072 -15.031 1.00 81.12 109 VAL A C 1
ATOM 878 O O . VAL A 1 109 ? 27.361 0.700 -16.199 1.00 81.12 109 VAL A O 1
ATOM 881 N N . ASP A 1 110 ? 27.499 0.250 -14.000 1.00 85.19 110 ASP A N 1
ATOM 882 C CA . ASP A 1 110 ? 27.642 -1.194 -14.177 1.00 85.19 110 ASP A CA 1
ATOM 883 C C . ASP A 1 110 ? 26.401 -1.754 -14.902 1.00 85.19 110 ASP A C 1
ATOM 885 O O . ASP A 1 110 ? 25.283 -1.512 -14.439 1.00 85.19 110 ASP A O 1
ATOM 889 N N . PRO A 1 111 ? 26.551 -2.510 -16.004 1.00 81.75 111 PRO A N 1
ATOM 890 C CA . PRO A 1 111 ? 25.414 -2.984 -16.793 1.00 81.75 111 PRO A CA 1
ATOM 891 C C . PRO A 1 111 ? 24.390 -3.803 -15.997 1.00 81.75 111 PRO A C 1
ATOM 893 O O . PRO A 1 111 ? 23.191 -3.731 -16.274 1.00 81.75 111 PRO A O 1
ATOM 896 N N . THR A 1 112 ? 24.830 -4.551 -14.981 1.00 85.25 112 THR A N 1
ATOM 897 C CA . THR A 1 112 ? 23.939 -5.359 -14.134 1.00 85.25 112 THR A CA 1
ATOM 898 C C . THR A 1 112 ? 23.112 -4.462 -13.219 1.00 85.25 112 THR A C 1
ATOM 900 O O . THR A 1 112 ? 21.891 -4.609 -13.131 1.00 85.25 112 THR A O 1
ATOM 903 N N . LEU A 1 113 ? 23.757 -3.491 -12.566 1.00 84.62 113 LEU A N 1
ATOM 904 C CA . LEU A 1 113 ? 23.063 -2.510 -11.727 1.00 84.62 113 LEU A CA 1
ATOM 905 C C . LEU A 1 113 ? 22.156 -1.590 -12.553 1.00 84.62 113 LEU A C 1
ATOM 907 O 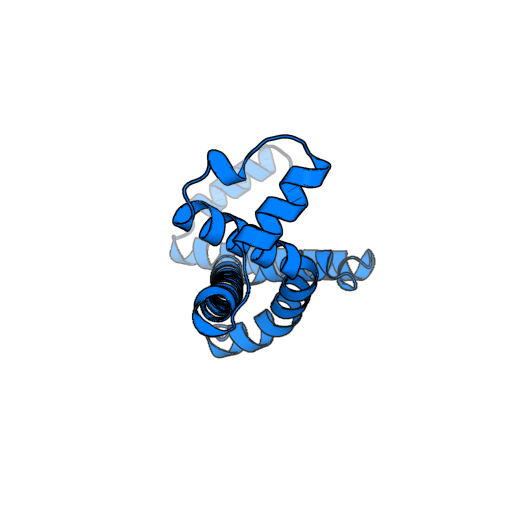O . LEU A 1 113 ? 21.043 -1.289 -12.121 1.00 84.62 113 LEU A O 1
ATOM 911 N N . GLY A 1 114 ? 22.589 -1.194 -13.751 1.00 83.94 114 GLY A N 1
ATOM 912 C CA . GLY A 1 114 ? 21.799 -0.403 -14.694 1.00 83.94 114 GLY A CA 1
ATOM 913 C C . GLY A 1 114 ? 20.530 -1.134 -15.123 1.00 83.94 114 GLY A C 1
ATOM 914 O O . GLY A 1 114 ? 19.438 -0.573 -15.040 1.00 83.94 114 GLY A O 1
ATOM 915 N N . LYS A 1 115 ? 20.645 -2.420 -15.473 1.00 86.38 115 LYS A N 1
ATOM 916 C CA . LYS A 1 115 ? 19.501 -3.282 -15.793 1.00 86.38 115 LYS A CA 1
ATOM 917 C C . LYS A 1 115 ? 18.496 -3.358 -14.644 1.00 86.38 115 LYS A C 1
ATOM 919 O O . LYS A 1 115 ? 17.310 -3.109 -14.855 1.00 86.38 115 LYS A O 1
ATOM 924 N N . LEU A 1 116 ? 18.960 -3.646 -13.427 1.00 88.38 116 LEU A N 1
ATOM 925 C CA . LEU A 1 116 ? 18.092 -3.697 -12.245 1.00 88.38 116 LEU A CA 1
ATOM 926 C C . LEU A 1 116 ? 17.437 -2.341 -11.947 1.00 88.38 116 LEU A C 1
ATOM 928 O O . LEU A 1 116 ? 16.252 -2.297 -11.618 1.00 88.38 116 LEU A O 1
ATOM 932 N N . GLY A 1 117 ? 18.176 -1.242 -12.108 1.00 88.44 117 GLY A N 1
ATOM 933 C CA . GLY A 1 117 ? 17.659 0.115 -11.937 1.00 88.44 117 GLY A CA 1
ATOM 934 C C . GLY A 1 117 ? 16.541 0.447 -12.926 1.00 88.44 117 GLY A C 1
ATOM 935 O O . GLY A 1 117 ? 15.484 0.926 -12.518 1.00 88.44 117 GLY A O 1
ATOM 936 N N . ILE A 1 118 ? 16.723 0.126 -14.211 1.00 88.06 118 ILE A N 1
ATOM 937 C CA . ILE A 1 118 ? 15.685 0.317 -15.235 1.00 88.06 118 ILE A CA 1
ATOM 938 C C . ILE A 1 118 ? 14.461 -0.554 -14.945 1.00 88.06 118 ILE A C 1
ATOM 940 O O . ILE A 1 118 ? 13.337 -0.061 -15.022 1.00 88.06 118 ILE A O 1
ATOM 944 N N . ILE A 1 119 ? 14.650 -1.816 -14.549 1.00 90.56 119 ILE A N 1
ATOM 945 C CA . ILE A 1 119 ? 13.540 -2.703 -14.170 1.00 90.56 119 ILE A CA 1
ATOM 946 C C . ILE A 1 119 ? 12.756 -2.126 -12.990 1.00 90.56 119 ILE A C 1
ATOM 948 O O . ILE A 1 119 ? 11.527 -2.137 -13.021 1.00 90.56 119 ILE A O 1
ATOM 952 N N . LEU A 1 120 ? 13.441 -1.593 -11.976 1.00 92.25 120 LEU A N 1
ATOM 953 C CA . LEU A 1 120 ? 12.796 -0.943 -10.837 1.00 92.25 120 LEU A CA 1
ATOM 954 C C . LEU A 1 120 ? 11.961 0.263 -11.291 1.00 92.25 120 LEU A C 1
ATOM 956 O O . LEU A 1 120 ? 10.797 0.369 -10.917 1.00 92.25 120 LEU A O 1
ATOM 960 N N . ILE A 1 121 ? 12.519 1.130 -12.142 1.00 91.00 121 ILE A N 1
ATOM 961 C CA . ILE A 1 121 ? 11.808 2.300 -12.680 1.00 91.00 121 ILE A CA 1
ATOM 962 C C . ILE A 1 121 ? 10.570 1.863 -13.461 1.00 91.00 121 ILE A C 1
ATOM 964 O O . ILE A 1 121 ? 9.477 2.362 -13.205 1.00 91.00 121 ILE A O 1
ATOM 968 N N . LEU A 1 122 ? 10.714 0.901 -14.376 1.00 90.56 122 LEU A N 1
ATOM 969 C CA . LEU A 1 122 ? 9.587 0.350 -15.129 1.00 90.56 122 LEU A CA 1
ATOM 970 C C . LEU A 1 122 ? 8.535 -0.258 -14.192 1.00 90.56 122 LEU A C 1
ATOM 972 O O . LEU A 1 122 ? 7.340 -0.076 -14.417 1.00 90.56 122 LEU A O 1
ATOM 976 N N . ASN A 1 123 ? 8.961 -0.926 -13.117 1.00 94.81 123 ASN A N 1
ATOM 977 C CA . ASN A 1 123 ? 8.056 -1.477 -12.115 1.00 94.81 123 ASN A CA 1
ATOM 978 C C . ASN A 1 123 ? 7.278 -0.382 -11.371 1.00 94.81 123 ASN A C 1
ATOM 980 O O . ASN A 1 123 ? 6.108 -0.590 -11.052 1.00 94.81 123 ASN A O 1
ATOM 984 N N . GLU A 1 124 ? 7.879 0.780 -11.113 1.00 94.62 124 GLU A N 1
ATOM 985 C CA . GLU A 1 124 ? 7.158 1.921 -10.535 1.00 94.62 124 GLU A CA 1
ATOM 986 C C . GLU A 1 124 ? 6.256 2.631 -11.548 1.00 94.62 124 GLU A C 1
ATOM 988 O O . GLU A 1 124 ? 5.163 3.067 -11.195 1.00 94.62 124 GLU A O 1
ATOM 993 N N . LEU A 1 125 ? 6.610 2.650 -12.835 1.00 93.56 125 LEU A N 1
ATOM 994 C CA . LEU A 1 125 ? 5.718 3.168 -13.882 1.00 93.56 125 LEU A CA 1
ATOM 995 C C . LEU A 1 125 ? 4.438 2.336 -14.052 1.00 93.56 125 LEU A C 1
ATOM 997 O O . LEU A 1 125 ? 3.450 2.838 -14.589 1.00 93.56 125 LEU A O 1
ATOM 1001 N N . LEU A 1 126 ? 4.417 1.092 -13.565 1.00 94.12 126 LEU A N 1
ATOM 1002 C CA . LEU A 1 126 ? 3.205 0.271 -13.500 1.00 94.12 126 LEU A CA 1
ATOM 1003 C C . LEU A 1 126 ? 2.284 0.635 -12.326 1.00 94.12 126 LEU A C 1
ATOM 1005 O O . LEU A 1 126 ? 1.167 0.117 -12.258 1.00 94.12 126 LEU A O 1
ATOM 1009 N N . GLU A 1 127 ? 2.691 1.527 -11.417 1.00 92.38 127 GLU A N 1
ATOM 1010 C CA . GLU A 1 127 ? 1.891 1.928 -10.254 1.00 92.38 127 GLU A CA 1
ATOM 1011 C C . GLU A 1 127 ? 0.462 2.400 -10.596 1.00 92.38 127 GLU A C 1
ATOM 1013 O O . GLU A 1 127 ? -0.472 1.927 -9.936 1.00 92.38 127 GLU A O 1
ATOM 1018 N N . PRO A 1 128 ? 0.218 3.218 -11.645 1.00 92.25 128 PRO A N 1
ATOM 1019 C CA . PRO A 1 128 ? -1.132 3.648 -12.022 1.00 92.25 128 PRO A CA 1
ATOM 1020 C C . PRO A 1 128 ? -2.082 2.497 -12.371 1.00 92.25 128 PRO A C 1
ATOM 1022 O O . PRO A 1 128 ? -3.296 2.658 -12.264 1.00 92.25 128 PRO A O 1
ATOM 1025 N N . VAL A 1 129 ? -1.547 1.339 -12.768 1.00 92.75 129 VAL A N 1
ATOM 1026 C CA . VAL A 1 129 ? -2.315 0.119 -13.066 1.00 92.75 129 VAL A CA 1
ATOM 1027 C C . VAL A 1 129 ? -2.353 -0.812 -11.851 1.00 92.75 129 VAL A C 1
ATOM 1029 O O . VAL A 1 129 ? -3.403 -1.371 -11.514 1.00 92.75 129 VAL A O 1
ATOM 1032 N N . ARG A 1 130 ? -1.224 -0.944 -11.147 1.00 93.44 130 ARG A N 1
ATOM 1033 C CA . ARG A 1 130 ? -1.061 -1.809 -9.972 1.00 93.44 130 ARG A CA 1
ATOM 1034 C C . ARG A 1 130 ? -1.940 -1.369 -8.806 1.00 93.44 130 ARG A C 1
ATOM 1036 O O . ARG A 1 130 ? -2.572 -2.213 -8.175 1.00 93.44 130 ARG A O 1
ATOM 1043 N N . LEU A 1 131 ? -2.014 -0.070 -8.521 1.00 90.81 131 LEU A N 1
ATOM 1044 C CA . LEU A 1 131 ? -2.785 0.450 -7.391 1.00 90.81 131 LEU A CA 1
ATOM 1045 C C . LEU A 1 131 ? -4.298 0.163 -7.530 1.00 90.81 131 LEU A C 1
ATOM 1047 O O . LEU A 1 131 ? -4.867 -0.398 -6.588 1.00 90.81 131 LEU A O 1
ATOM 1051 N N . PRO A 1 132 ? -4.967 0.443 -8.672 1.00 91.50 132 PRO A N 1
ATOM 1052 C CA . PRO A 1 132 ? -6.348 0.012 -8.894 1.00 91.50 132 PRO A CA 1
ATOM 1053 C C . PRO A 1 132 ? -6.534 -1.501 -8.759 1.00 91.50 132 PRO A C 1
ATOM 1055 O O . PRO A 1 132 ? -7.486 -1.941 -8.114 1.00 91.50 132 PRO A O 1
ATOM 1058 N N . PHE A 1 133 ? -5.616 -2.298 -9.317 1.00 93.44 133 PHE A N 1
ATOM 1059 C CA . PHE A 1 133 ? -5.671 -3.754 -9.207 1.00 93.44 133 PHE A CA 1
ATOM 1060 C C . PHE A 1 133 ? -5.636 -4.213 -7.744 1.00 93.44 133 PHE A C 1
ATOM 1062 O O . PHE A 1 133 ? -6.486 -4.999 -7.324 1.00 93.44 133 PHE A O 1
ATOM 1069 N N . VAL A 1 134 ? -4.712 -3.687 -6.934 1.00 92.69 134 VAL A N 1
ATOM 1070 C CA . VAL A 1 134 ? -4.622 -4.020 -5.504 1.00 92.69 134 VAL A CA 1
ATOM 1071 C C . VAL A 1 134 ? -5.892 -3.605 -4.763 1.00 92.69 134 VAL A C 1
ATOM 1073 O O . VAL A 1 134 ? -6.439 -4.402 -4.006 1.00 92.69 134 VAL A O 1
ATOM 1076 N N . VAL A 1 135 ? -6.412 -2.400 -5.010 1.00 90.50 135 VAL A N 1
ATOM 1077 C CA . VAL 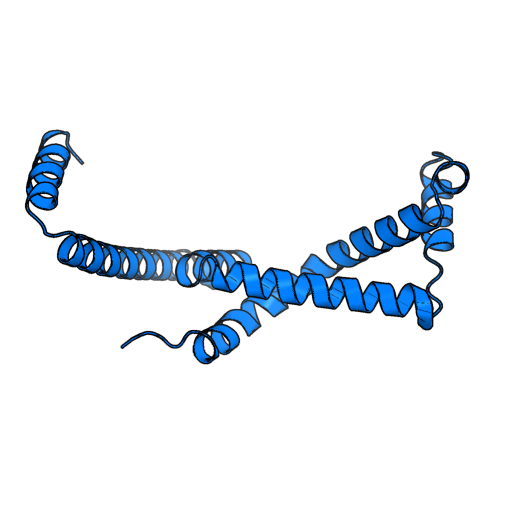A 1 135 ? -7.640 -1.905 -4.361 1.00 90.50 135 VAL A CA 1
ATOM 1078 C C . VAL A 1 135 ? -8.849 -2.796 -4.666 1.00 90.50 135 VAL A C 1
ATOM 1080 O O . VAL A 1 135 ? -9.682 -3.019 -3.790 1.00 90.50 135 VAL A O 1
ATOM 1083 N N . LEU A 1 136 ? -8.947 -3.328 -5.887 1.00 90.94 136 LEU A N 1
ATOM 1084 C CA . LEU A 1 136 ? -10.042 -4.216 -6.287 1.00 90.94 136 LEU A CA 1
ATOM 1085 C C . LEU A 1 136 ? -9.870 -5.651 -5.771 1.00 90.94 136 LEU A C 1
ATOM 1087 O O . LEU A 1 136 ? -10.861 -6.325 -5.496 1.00 90.94 136 LEU A O 1
ATOM 1091 N N . THR A 1 137 ? -8.630 -6.124 -5.635 1.00 92.62 137 THR A N 1
ATOM 1092 C CA . THR A 1 137 ? -8.341 -7.519 -5.268 1.00 92.62 137 THR A CA 1
ATOM 1093 C C . THR A 1 137 ? -8.131 -7.738 -3.777 1.00 92.62 137 THR A C 1
ATOM 1095 O O . THR A 1 137 ? -8.343 -8.851 -3.302 1.00 92.62 137 THR A O 1
ATOM 1098 N N . VAL A 1 138 ? -7.759 -6.711 -3.008 1.00 89.44 138 VAL A N 1
ATOM 1099 C CA . VAL A 1 138 ? -7.385 -6.901 -1.602 1.00 89.44 138 VAL A CA 1
ATOM 1100 C C . VAL A 1 138 ? -8.537 -7.451 -0.767 1.00 89.44 138 VAL A C 1
ATOM 1102 O O . VAL A 1 138 ? -8.332 -8.421 -0.053 1.00 89.44 138 VAL A O 1
ATOM 1105 N N . LYS A 1 139 ? -9.759 -6.922 -0.902 1.00 85.81 139 LYS A N 1
ATOM 1106 C CA . LYS A 1 139 ? -10.918 -7.406 -0.138 1.00 85.81 139 LYS A CA 1
ATOM 1107 C C . LYS A 1 139 ? -11.190 -8.904 -0.364 1.00 85.81 139 LYS A C 1
ATOM 1109 O O . LYS A 1 139 ? -11.128 -9.659 0.602 1.00 85.81 139 LYS A O 1
ATOM 1114 N N . PRO A 1 140 ? -11.401 -9.389 -1.607 1.00 88.38 140 PRO A N 1
ATOM 1115 C CA . PRO A 1 140 ? -11.649 -10.814 -1.831 1.00 88.38 140 PRO A CA 1
ATOM 1116 C C . PRO A 1 140 ? -10.457 -11.718 -1.475 1.00 88.38 140 PRO A C 1
ATOM 1118 O O . PRO A 1 140 ? -10.664 -12.883 -1.139 1.00 88.38 140 PRO A O 1
ATOM 1121 N N . VAL A 1 141 ? -9.219 -11.220 -1.543 1.00 87.50 141 VAL A N 1
ATOM 1122 C CA . VAL A 1 141 ? -8.029 -11.978 -1.122 1.00 87.50 141 VAL A CA 1
ATOM 1123 C C . VAL A 1 141 ? -7.960 -12.082 0.401 1.00 87.50 141 VAL A C 1
ATOM 1125 O O . VAL A 1 141 ? -7.776 -13.174 0.938 1.00 87.50 141 VAL A O 1
ATOM 1128 N N . MET A 1 142 ? -8.150 -10.968 1.106 1.00 84.56 142 MET A N 1
ATOM 1129 C CA . MET A 1 142 ? -8.067 -10.921 2.563 1.00 84.56 142 MET A CA 1
ATOM 1130 C C . MET A 1 142 ? -9.205 -11.679 3.225 1.00 84.56 142 MET A C 1
ATOM 1132 O O . MET A 1 142 ? -8.948 -12.417 4.165 1.00 84.56 142 MET A O 1
ATOM 1136 N N . ASP A 1 143 ? -10.425 -11.601 2.696 1.00 81.12 143 ASP A N 1
ATOM 1137 C CA . ASP A 1 143 ? -11.561 -12.347 3.245 1.00 81.12 143 ASP A CA 1
ATOM 1138 C C . ASP A 1 143 ? -11.348 -13.875 3.158 1.00 81.12 143 ASP A C 1
ATOM 1140 O O . ASP A 1 143 ? -11.907 -14.629 3.954 1.00 81.12 143 ASP A O 1
ATOM 1144 N N . ARG A 1 144 ? -10.503 -14.343 2.223 1.00 83.88 144 ARG A N 1
ATOM 1145 C CA . ARG A 1 144 ? -10.104 -15.757 2.106 1.00 83.88 144 ARG A CA 1
ATOM 1146 C C . ARG A 1 144 ? -8.923 -16.131 2.999 1.00 83.88 144 ARG A C 1
ATOM 1148 O O . ARG A 1 144 ? -8.925 -17.218 3.566 1.00 83.88 144 ARG A O 1
ATOM 1155 N N . LEU A 1 145 ? -7.904 -15.275 3.086 1.00 80.19 145 LEU A N 1
ATOM 1156 C CA . LEU A 1 145 ? -6.676 -15.559 3.843 1.00 80.19 145 LEU A CA 1
ATOM 1157 C C . LEU A 1 145 ? -6.830 -15.288 5.346 1.00 80.19 145 LEU A C 1
ATOM 1159 O O . LEU A 1 145 ? -6.256 -15.992 6.174 1.00 80.19 145 LEU A O 1
ATOM 1163 N N . PHE A 1 146 ? -7.615 -14.274 5.691 1.00 74.06 146 PHE A N 1
ATOM 1164 C CA . PHE A 1 146 ? -7.851 -13.787 7.044 1.00 74.06 146 PHE A CA 1
ATOM 1165 C C . PHE A 1 146 ? -9.351 -13.544 7.235 1.00 74.06 146 PHE A C 1
ATOM 1167 O O . PHE A 1 146 ? -9.783 -12.391 7.334 1.00 74.06 146 PHE A O 1
ATOM 1174 N N . PRO A 1 147 ? -10.168 -14.613 7.274 1.00 65.44 147 P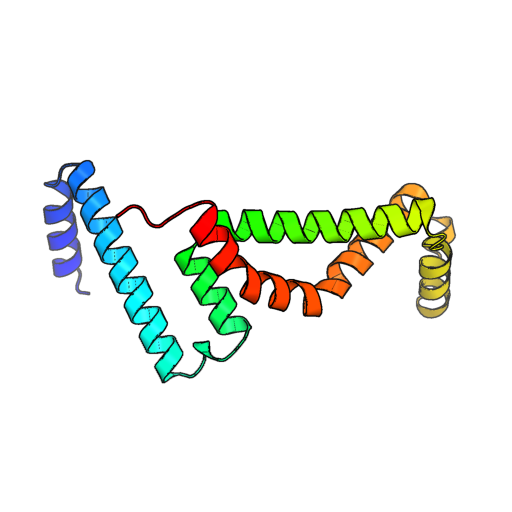RO A N 1
ATOM 1175 C CA . PRO A 1 147 ? -11.599 -14.460 7.460 1.00 65.44 147 PRO A CA 1
ATOM 1176 C C . PRO A 1 147 ? -11.877 -13.677 8.752 1.00 65.44 147 PRO A C 1
ATOM 1178 O O . PRO A 1 147 ? -11.152 -13.849 9.746 1.00 65.44 147 PRO A O 1
ATOM 1181 N N . PRO A 1 148 ? -12.918 -12.825 8.773 1.00 57.44 148 PRO A N 1
ATOM 1182 C CA . PRO A 1 148 ? -13.309 -12.123 9.983 1.00 57.44 148 PRO A CA 1
ATOM 1183 C C . PRO A 1 148 ? -13.516 -13.150 11.099 1.00 57.44 148 PRO A C 1
ATOM 1185 O O . PRO A 1 148 ? -14.333 -14.060 10.966 1.00 57.44 148 PRO A O 1
ATOM 1188 N N . LYS A 1 149 ? -12.758 -13.029 12.194 1.00 50.62 149 LYS A N 1
ATOM 1189 C CA . LYS A 1 149 ? -13.004 -13.835 13.394 1.00 50.62 149 LYS A CA 1
ATOM 1190 C C . LYS A 1 149 ? -14.368 -13.410 13.943 1.00 50.62 149 LYS A C 1
ATOM 1192 O O . LYS A 1 149 ? -14.490 -12.281 14.431 1.00 50.62 149 LYS A O 1
ATOM 1197 N N . VAL A 1 150 ? -15.365 -14.279 13.757 1.00 44.12 150 VAL A N 1
ATOM 1198 C CA . VAL A 1 150 ? -16.725 -14.149 14.304 1.00 44.12 150 VAL A CA 1
ATOM 1199 C C . VAL A 1 150 ? -16.646 -14.022 15.821 1.00 44.12 150 VAL A C 1
ATOM 1201 O O . VAL A 1 150 ? -15.898 -14.820 16.429 1.00 44.12 150 VAL A O 1
#

pLDDT: mean 87.39, std 7.95, range [44.12, 96.0]

Radius of gyration: 23.64 Å; chains: 1; bounding box: 51×34×62 Å